Protein AF-A0A956X131-F1 (afdb_monomer_lite)

Radius of gyration: 19.54 Å; chains: 1; bounding box: 38×30×59 Å

Foldseek 3Di:
DADADFQDPLLQVVLVVQLVVLVVLLCCLPVPVVCCCVAAFANQPDSVSSNVVSVVSVVSNVLSVCSNPDGGCQVNVVSLVVVLVVLQVVLVVCVVVVVRTPPVHPNNVVSNVCSVVVNVSSVVRDPPDPVVVPRHGDPPDDDDPVVVVVVVVVD

pLDDT: mean 85.52, std 6.23, range [50.66, 94.12]

Secondary structure (DSSP, 8-state):
-----BPPHHHHHHHHHHHHHHHHHHHHHHH-GGGHHHHSSS---SHHHHHHHHHHHHHHHHHHHHHHH-SBHHHHHHHHHHHHHHHHHHHHHHHHTGGGS-TTSHHHHHHHHHHHHHHHHHHHHS---HHHHH-----SSPPPHHHHHHHHH--

Structure (mmCIF, N/CA/C/O backbone):
data_AF-A0A956X131-F1
#
_entry.id   AF-A0A956X131-F1
#
loop_
_atom_site.group_PDB
_atom_site.id
_atom_site.type_symbol
_atom_site.label_atom_id
_atom_site.label_alt_id
_atom_site.label_comp_id
_atom_site.label_asym_id
_atom_site.label_entity_id
_atom_site.label_seq_id
_atom_site.pdbx_PDB_ins_code
_atom_site.Cartn_x
_atom_site.Cartn_y
_atom_site.Cartn_z
_atom_site.occupancy
_atom_site.B_iso_or_equiv
_atom_site.auth_seq_id
_atom_site.auth_comp_id
_atom_site.auth_asym_id
_atom_site.auth_atom_id
_atom_site.pdbx_PDB_model_num
ATOM 1 N N . MET A 1 1 ? -12.372 -2.984 28.298 1.00 63.25 1 MET A N 1
ATOM 2 C CA . MET A 1 1 ? -12.702 -3.279 26.885 1.00 63.25 1 MET A CA 1
ATOM 3 C C . MET A 1 1 ? -11.667 -2.582 26.021 1.00 63.25 1 MET A C 1
ATOM 5 O O . MET A 1 1 ? -11.336 -1.446 26.338 1.00 63.25 1 MET A O 1
ATOM 9 N N . GLN A 1 2 ? -11.091 -3.248 25.016 1.00 74.56 2 GLN A N 1
ATOM 10 C CA . GLN A 1 2 ? -10.144 -2.562 24.132 1.00 74.56 2 GLN A CA 1
ATOM 11 C C . GLN A 1 2 ? -10.883 -1.514 23.286 1.00 74.56 2 GLN A C 1
ATOM 13 O O . GLN A 1 2 ? -11.999 -1.790 22.840 1.00 74.56 2 GLN A O 1
ATOM 18 N N . PRO A 1 3 ? -10.292 -0.327 23.076 1.00 85.00 3 PRO A N 1
ATOM 19 C CA . PRO A 1 3 ? -10.909 0.703 22.256 1.00 85.00 3 PRO A CA 1
ATOM 20 C C . PRO A 1 3 ? -11.108 0.199 20.823 1.00 85.00 3 PRO A C 1
ATOM 22 O O . PRO A 1 3 ? -10.231 -0.453 20.249 1.00 85.00 3 PRO A O 1
ATOM 25 N N . PHE A 1 4 ? -12.277 0.488 20.251 1.00 88.75 4 PHE A N 1
ATOM 26 C CA . PHE A 1 4 ? -12.664 0.028 18.922 1.00 88.75 4 PHE A CA 1
ATOM 27 C C . PHE A 1 4 ? -12.957 1.215 18.013 1.00 88.75 4 PHE A C 1
ATOM 29 O O . PHE A 1 4 ? -13.858 2.005 18.285 1.00 88.75 4 PHE A O 1
ATOM 36 N N . VAL A 1 5 ? -12.204 1.313 16.920 1.00 90.38 5 VAL A N 1
ATOM 37 C CA . VAL A 1 5 ? -12.412 2.315 15.874 1.00 90.38 5 VAL A CA 1
ATOM 38 C C . VAL A 1 5 ? -12.597 1.568 14.556 1.00 90.38 5 VAL A C 1
ATOM 40 O O . VAL A 1 5 ? -11.671 0.874 14.132 1.00 90.38 5 VAL A O 1
ATOM 43 N N . PRO A 1 6 ? -13.768 1.644 13.903 1.00 90.69 6 PRO A N 1
ATOM 44 C CA . PRO A 1 6 ? -14.004 0.902 12.673 1.00 90.69 6 PRO A CA 1
ATOM 45 C C . PRO A 1 6 ? -13.129 1.431 11.533 1.00 90.69 6 PRO A C 1
ATOM 47 O O . PRO A 1 6 ? -12.940 2.637 11.384 1.00 90.69 6 PRO A O 1
ATOM 50 N N . VAL A 1 7 ? -12.630 0.525 10.691 1.00 89.44 7 VAL A N 1
ATOM 51 C CA . VAL A 1 7 ? -11.953 0.913 9.444 1.00 89.44 7 VAL A CA 1
ATOM 52 C C . VAL A 1 7 ? -12.985 1.508 8.467 1.00 89.44 7 VAL A C 1
ATOM 54 O O . VAL A 1 7 ? -14.005 0.856 8.206 1.00 89.44 7 VAL A O 1
ATOM 57 N N . PRO A 1 8 ? -12.750 2.710 7.907 1.00 89.00 8 PRO A N 1
ATOM 58 C CA . PRO A 1 8 ? -13.650 3.342 6.944 1.00 89.00 8 PRO A CA 1
ATOM 59 C C . PRO A 1 8 ? -13.937 2.465 5.719 1.00 89.00 8 PRO A C 1
ATOM 61 O O . PRO A 1 8 ? -13.049 1.808 5.176 1.00 89.00 8 PRO A O 1
ATOM 64 N N . ARG A 1 9 ? -15.180 2.491 5.218 1.00 86.38 9 ARG A N 1
ATOM 65 C CA . ARG A 1 9 ? -15.577 1.695 4.037 1.00 86.38 9 ARG A CA 1
ATOM 66 C C . ARG A 1 9 ? -14.800 2.078 2.775 1.00 86.38 9 ARG A C 1
ATOM 68 O O . ARG A 1 9 ? -14.436 1.193 2.008 1.00 86.38 9 ARG A O 1
ATOM 75 N N . ALA A 1 10 ? -14.501 3.366 2.595 1.00 85.75 10 ALA A N 1
ATOM 76 C CA . ALA A 1 10 ? -13.697 3.852 1.473 1.00 85.75 10 ALA A CA 1
ATOM 77 C C . ALA A 1 10 ? -12.295 3.213 1.450 1.00 85.75 10 ALA A C 1
ATOM 79 O O . ALA A 1 10 ? -11.842 2.763 0.401 1.00 85.75 10 ALA A O 1
ATOM 80 N N . MET A 1 11 ? -11.660 3.060 2.621 1.00 85.69 11 MET A N 1
ATOM 81 C CA . MET A 1 11 ? -10.360 2.389 2.749 1.00 85.69 11 MET A CA 1
ATOM 82 C C . MET A 1 11 ? -10.424 0.900 2.403 1.00 85.69 11 MET A C 1
ATOM 84 O O . MET A 1 11 ? -9.442 0.347 1.924 1.00 85.69 11 MET A O 1
ATOM 88 N N . ARG A 1 12 ? -11.570 0.237 2.595 1.00 88.56 12 ARG A N 1
ATOM 89 C CA . ARG A 1 12 ? -11.728 -1.170 2.194 1.00 88.56 12 ARG A CA 1
ATOM 90 C C . ARG A 1 12 ? -11.781 -1.330 0.682 1.00 88.56 12 ARG A C 1
ATOM 92 O O . ARG A 1 12 ? -11.142 -2.233 0.160 1.00 88.56 12 ARG A O 1
ATOM 99 N N . GLY A 1 13 ? -12.519 -0.458 -0.008 1.00 88.94 13 GLY A N 1
ATOM 100 C CA . GLY A 1 13 ? -12.565 -0.454 -1.473 1.00 88.94 13 GLY A CA 1
ATOM 101 C C . GLY A 1 13 ? -11.188 -0.165 -2.068 1.00 88.94 13 GLY A C 1
ATOM 102 O O . GLY A 1 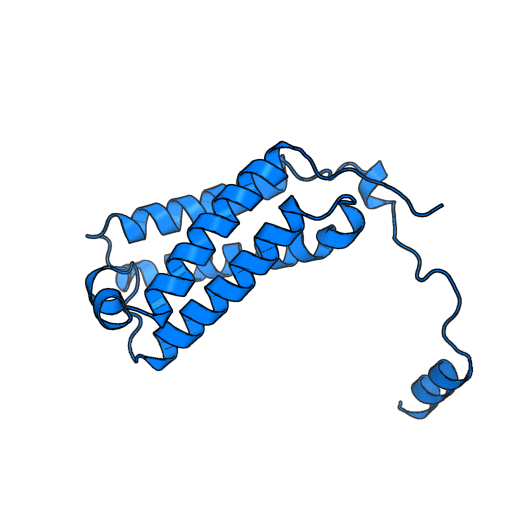13 ? -10.693 -0.937 -2.884 1.00 88.94 13 GLY A O 1
ATOM 103 N N . TRP A 1 14 ? -10.533 0.886 -1.571 1.00 89.06 14 TRP A N 1
ATOM 104 C CA . TRP A 1 14 ? -9.155 1.226 -1.927 1.00 89.06 14 TRP A CA 1
ATOM 105 C C . TRP A 1 14 ? -8.181 0.069 -1.658 1.00 89.06 14 TRP A C 1
ATOM 107 O O . TRP A 1 14 ? -7.422 -0.305 -2.546 1.00 89.06 14 TRP A O 1
ATOM 117 N N . GLY A 1 15 ? -8.255 -0.554 -0.478 1.00 89.88 15 GLY A N 1
ATOM 118 C CA . GLY A 1 15 ? -7.414 -1.692 -0.117 1.00 89.88 15 GLY A CA 1
ATOM 119 C C . GLY A 1 15 ? -7.652 -2.910 -1.009 1.00 89.88 15 GLY A C 1
ATOM 120 O O . GLY A 1 15 ? -6.700 -3.545 -1.440 1.00 89.88 15 GLY A O 1
ATOM 121 N N . ALA A 1 16 ? -8.900 -3.223 -1.359 1.00 92.56 16 ALA A N 1
ATOM 122 C CA . ALA A 1 16 ? -9.200 -4.349 -2.244 1.00 92.56 16 ALA A CA 1
ATOM 123 C C . ALA A 1 16 ? -8.644 -4.129 -3.660 1.00 92.56 16 ALA A C 1
ATOM 125 O O . ALA A 1 16 ? -8.014 -5.026 -4.222 1.00 92.56 16 ALA A O 1
ATOM 126 N N . ILE A 1 17 ? -8.829 -2.925 -4.209 1.00 91.62 17 ILE A N 1
ATOM 127 C CA . ILE A 1 17 ? -8.305 -2.551 -5.530 1.00 91.62 17 ILE A CA 1
ATOM 128 C C . ILE A 1 17 ? -6.771 -2.561 -5.514 1.00 91.62 17 ILE A C 1
ATOM 130 O O . ILE A 1 17 ? -6.151 -3.167 -6.387 1.00 91.62 17 ILE A O 1
ATOM 134 N N . GLY A 1 18 ? -6.156 -1.954 -4.495 1.00 90.19 18 GLY A N 1
ATOM 135 C CA . GLY A 1 18 ? -4.703 -1.927 -4.324 1.00 90.19 18 GLY A CA 1
ATOM 136 C C . GLY A 1 18 ? -4.100 -3.323 -4.173 1.00 90.19 18 GLY A C 1
ATOM 137 O O . GLY A 1 18 ? -3.100 -3.630 -4.822 1.00 90.19 18 GLY A O 1
ATOM 138 N N . ALA A 1 19 ? -4.735 -4.201 -3.388 1.00 92.81 19 ALA A N 1
ATOM 139 C CA . ALA A 1 19 ? -4.310 -5.591 -3.229 1.00 92.81 19 ALA A CA 1
ATOM 140 C C . ALA A 1 19 ? -4.368 -6.357 -4.554 1.00 92.81 19 ALA A C 1
ATOM 142 O O . ALA A 1 19 ? -3.421 -7.065 -4.885 1.00 92.81 19 ALA A O 1
ATOM 143 N N . LEU A 1 20 ? -5.447 -6.196 -5.326 1.00 94.12 20 LEU A N 1
ATOM 144 C CA . LEU A 1 20 ? -5.593 -6.856 -6.622 1.00 94.12 20 LEU A CA 1
ATOM 145 C C . LEU A 1 20 ? -4.507 -6.408 -7.606 1.00 94.12 20 LEU A C 1
ATOM 147 O O . LEU A 1 20 ? -3.842 -7.247 -8.209 1.00 94.12 20 LEU A O 1
ATOM 151 N N . ILE A 1 21 ? -4.298 -5.096 -7.738 1.00 90.94 21 ILE A N 1
ATOM 152 C CA . ILE A 1 21 ? -3.276 -4.545 -8.636 1.00 90.94 21 ILE A CA 1
ATOM 153 C C . ILE A 1 21 ? -1.885 -5.019 -8.200 1.00 90.94 21 ILE A C 1
ATOM 155 O O . ILE A 1 21 ? -1.133 -5.542 -9.019 1.00 90.94 21 ILE A O 1
ATOM 159 N N . ALA A 1 22 ? -1.551 -4.908 -6.911 1.00 90.62 22 ALA A N 1
ATOM 160 C CA . ALA A 1 22 ? -0.261 -5.358 -6.393 1.00 90.62 22 ALA A CA 1
ATOM 161 C C . ALA A 1 22 ? -0.035 -6.862 -6.624 1.00 90.62 22 ALA A C 1
ATOM 163 O O . ALA A 1 22 ? 1.055 -7.254 -7.037 1.00 90.62 22 ALA A O 1
ATOM 164 N N . ALA A 1 23 ? -1.062 -7.694 -6.440 1.00 92.56 23 ALA A N 1
ATOM 165 C CA . ALA A 1 23 ? -0.972 -9.127 -6.695 1.00 92.56 23 ALA A CA 1
ATOM 166 C C . ALA A 1 23 ? -0.704 -9.424 -8.177 1.00 92.56 23 ALA A C 1
ATOM 168 O O . ALA A 1 23 ? 0.143 -10.262 -8.485 1.00 92.56 23 ALA A O 1
ATOM 169 N N . ILE A 1 24 ? -1.363 -8.706 -9.094 1.00 91.62 24 ILE A N 1
ATOM 170 C CA . ILE A 1 24 ? -1.113 -8.825 -10.539 1.00 91.62 24 ILE A CA 1
ATOM 171 C C . ILE A 1 24 ? 0.350 -8.495 -10.856 1.00 91.62 24 ILE A C 1
ATOM 173 O O . ILE A 1 24 ? 1.000 -9.261 -11.563 1.00 91.62 24 ILE A O 1
ATOM 177 N N . PHE A 1 25 ? 0.896 -7.411 -10.298 1.00 87.00 25 PHE A N 1
ATOM 178 C CA . PHE A 1 25 ? 2.304 -7.048 -10.498 1.00 87.00 25 PHE A CA 1
ATOM 179 C C . PHE A 1 25 ? 3.275 -8.066 -9.889 1.00 87.00 25 PHE A C 1
ATOM 181 O O . PHE A 1 25 ? 4.285 -8.384 -10.516 1.00 87.00 25 PHE A O 1
ATOM 188 N N . ALA A 1 26 ? 2.971 -8.620 -8.712 1.00 89.44 26 ALA A N 1
ATOM 189 C CA . ALA A 1 26 ? 3.769 -9.691 -8.119 1.00 89.44 26 ALA A CA 1
ATOM 190 C C . ALA A 1 26 ? 3.815 -10.918 -9.044 1.00 89.44 26 ALA A C 1
ATOM 192 O O . ALA A 1 26 ? 4.895 -11.389 -9.396 1.00 89.44 26 ALA A O 1
ATOM 193 N N . VAL A 1 27 ? 2.651 -11.396 -9.496 1.00 89.88 27 VAL A N 1
ATOM 194 C CA . VAL A 1 27 ? 2.543 -12.526 -10.434 1.00 89.88 27 VAL A CA 1
ATOM 195 C C . VAL A 1 27 ? 3.280 -12.221 -11.735 1.00 89.88 27 VAL A C 1
ATOM 197 O O . VAL A 1 27 ? 4.021 -13.068 -12.230 1.00 89.88 27 VAL A O 1
ATOM 200 N N . TRP A 1 28 ? 3.125 -11.007 -12.265 1.0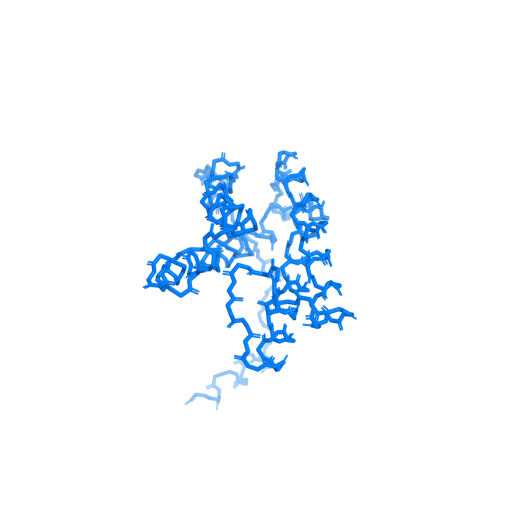0 86.38 28 TRP A N 1
ATOM 201 C CA . TRP A 1 28 ? 3.785 -10.578 -13.490 1.00 86.38 28 TRP A CA 1
ATOM 202 C C . TRP A 1 28 ? 5.315 -10.637 -13.371 1.00 86.38 28 TRP A C 1
ATOM 204 O O . TRP A 1 28 ? 5.969 -11.258 -14.207 1.00 86.38 28 TRP A O 1
ATOM 214 N N . MET A 1 29 ? 5.875 -10.082 -12.293 1.00 84.12 29 MET A N 1
ATOM 215 C CA . MET A 1 29 ? 7.321 -10.040 -12.040 1.00 84.12 29 MET A CA 1
ATOM 216 C C . MET A 1 29 ? 7.925 -11.427 -11.774 1.00 84.12 29 MET A C 1
ATOM 218 O O . MET A 1 29 ? 9.058 -11.691 -12.177 1.00 84.12 29 MET A O 1
ATOM 222 N N . PHE A 1 30 ? 7.187 -12.328 -11.117 1.00 85.94 30 PHE A N 1
ATOM 223 C CA . PHE A 1 30 ? 7.682 -13.675 -10.816 1.00 85.94 30 PHE A CA 1
ATOM 224 C C . PHE A 1 30 ? 7.523 -14.659 -11.979 1.00 85.94 30 PHE A C 1
ATOM 226 O O . PHE A 1 30 ? 8.437 -15.448 -12.226 1.00 85.94 30 PHE A O 1
ATOM 233 N N . LEU A 1 31 ? 6.391 -14.629 -12.691 1.00 88.00 31 LEU A N 1
ATOM 234 C CA . LEU A 1 31 ? 6.081 -15.609 -13.740 1.00 88.00 31 LEU A CA 1
ATOM 235 C C . LEU A 1 31 ? 6.476 -15.147 -15.146 1.00 88.00 31 LEU A C 1
ATOM 237 O O . LEU A 1 31 ? 6.780 -15.990 -15.988 1.00 88.00 31 LEU A O 1
ATOM 241 N N . PHE A 1 32 ? 6.527 -13.837 -15.406 1.00 87.75 32 PHE A N 1
ATOM 242 C CA . PHE A 1 32 ? 6.865 -13.286 -16.725 1.00 87.75 32 PHE A CA 1
ATOM 243 C C . PHE A 1 32 ? 7.969 -12.207 -16.661 1.00 87.75 32 PHE A C 1
ATOM 245 O O . PHE A 1 32 ? 7.798 -11.109 -17.201 1.00 87.75 32 PHE A O 1
ATOM 252 N N . PRO A 1 33 ? 9.139 -12.505 -16.061 1.00 81.94 33 PRO A N 1
ATOM 253 C CA . PRO A 1 33 ? 10.225 -11.534 -15.900 1.00 81.94 33 PRO A CA 1
ATOM 254 C C . PRO A 1 33 ? 10.780 -11.003 -17.235 1.00 81.94 33 PRO A C 1
ATOM 256 O O . PRO A 1 33 ? 11.281 -9.887 -17.302 1.00 81.94 33 PRO A O 1
ATOM 259 N N . SER A 1 34 ? 10.653 -11.755 -18.334 1.00 82.25 34 SER A N 1
ATOM 260 C CA . SER A 1 34 ? 11.108 -11.327 -19.667 1.00 82.25 34 SER A CA 1
ATOM 261 C C . SER A 1 34 ? 10.350 -10.117 -20.226 1.00 82.25 34 SER A C 1
ATOM 263 O O . SER A 1 34 ? 10.885 -9.394 -21.064 1.00 82.25 34 SER A O 1
ATOM 265 N N . LEU A 1 35 ? 9.118 -9.874 -19.767 1.00 81.19 35 LEU A N 1
ATOM 266 C CA . LEU A 1 35 ? 8.301 -8.738 -20.205 1.00 81.19 35 LEU A CA 1
ATOM 267 C C . LEU A 1 35 ? 8.597 -7.460 -19.412 1.00 81.19 35 LEU A C 1
ATOM 269 O O . LEU A 1 35 ? 8.212 -6.374 -19.840 1.00 81.19 35 LEU A O 1
ATOM 273 N N . VAL A 1 36 ? 9.284 -7.573 -18.272 1.00 78.88 36 VAL A N 1
ATOM 274 C CA . VAL A 1 36 ? 9.523 -6.453 -17.356 1.00 78.88 36 VAL A CA 1
ATOM 275 C C . VAL A 1 36 ? 10.411 -5.378 -17.993 1.00 78.88 36 VAL A C 1
ATOM 277 O O . VAL A 1 36 ? 9.955 -4.240 -18.053 1.00 78.88 36 VAL A O 1
ATOM 280 N N . PRO A 1 37 ? 11.597 -5.673 -18.565 1.00 77.12 37 PRO A N 1
ATOM 281 C CA . PRO A 1 37 ? 12.448 -4.625 -19.145 1.00 77.12 37 PRO A CA 1
ATOM 282 C C . PRO A 1 37 ? 11.789 -3.861 -20.301 1.00 77.12 37 PRO A C 1
ATOM 284 O O . PRO A 1 37 ? 12.115 -2.707 -20.554 1.00 77.12 37 PRO A O 1
ATOM 287 N N . SER A 1 38 ? 10.862 -4.508 -21.014 1.00 75.56 38 SER A N 1
ATOM 288 C CA . SER A 1 38 ? 10.235 -3.963 -22.220 1.00 75.56 38 SER A CA 1
ATOM 289 C C . SER A 1 38 ? 8.899 -3.262 -21.979 1.00 75.56 38 SER A C 1
ATOM 291 O O . SER A 1 38 ? 8.488 -2.498 -22.843 1.00 75.56 38 SER A O 1
ATOM 293 N N . HIS A 1 39 ? 8.214 -3.508 -20.858 1.00 80.00 39 HIS A N 1
ATOM 294 C CA . HIS A 1 39 ? 6.863 -2.976 -20.603 1.00 80.00 39 HIS A CA 1
ATOM 295 C C . HIS A 1 39 ? 6.702 -2.326 -19.218 1.00 80.00 39 HIS A C 1
ATOM 297 O O . HIS A 1 39 ? 5.636 -1.782 -18.914 1.00 80.00 39 HIS A O 1
ATOM 303 N N . PHE A 1 40 ? 7.718 -2.393 -18.352 1.00 78.19 40 PHE A N 1
ATOM 304 C CA . PHE A 1 40 ? 7.692 -1.760 -17.036 1.00 78.19 40 PHE A CA 1
ATOM 305 C C . PHE A 1 40 ? 8.162 -0.301 -17.098 1.00 78.19 40 PHE A C 1
ATOM 307 O O . PHE A 1 40 ? 8.873 0.112 -18.010 1.00 78.19 40 PHE A O 1
ATOM 314 N N . ALA A 1 41 ? 7.740 0.494 -16.111 1.00 74.06 41 ALA A N 1
ATOM 315 C CA . ALA A 1 41 ? 8.060 1.921 -16.029 1.00 74.06 41 ALA A CA 1
ATOM 316 C C . ALA A 1 41 ? 9.559 2.200 -15.818 1.00 74.06 41 ALA A C 1
ATOM 318 O O . ALA A 1 41 ? 10.053 3.243 -16.239 1.00 74.06 41 ALA A O 1
ATOM 319 N N . TRP A 1 42 ? 10.259 1.257 -15.187 1.00 74.81 42 TRP A N 1
ATOM 320 C CA . TRP A 1 42 ? 11.677 1.343 -14.858 1.00 74.81 42 TRP A CA 1
ATOM 321 C C . TRP A 1 42 ? 12.481 0.268 -15.575 1.00 74.81 42 TRP A C 1
ATOM 323 O O . TRP A 1 42 ? 12.005 -0.855 -15.765 1.00 74.81 42 TRP A O 1
ATOM 333 N N . VAL A 1 43 ? 13.742 0.578 -15.870 1.00 72.56 43 VAL A N 1
ATOM 334 C CA . VAL A 1 43 ? 14.725 -0.412 -16.318 1.00 72.56 43 VAL A CA 1
ATOM 335 C C . VAL A 1 43 ? 15.147 -1.259 -15.113 1.00 72.56 43 VAL A C 1
ATOM 337 O O . VAL A 1 43 ? 16.140 -0.997 -14.444 1.00 72.56 43 VAL A O 1
ATOM 340 N N . ALA A 1 44 ? 14.342 -2.269 -14.788 1.00 66.12 44 ALA A N 1
ATOM 341 C CA . ALA A 1 44 ? 14.617 -3.202 -13.701 1.00 66.12 44 ALA A CA 1
ATOM 342 C C . ALA A 1 44 ? 15.558 -4.320 -14.182 1.00 66.12 44 ALA A C 1
ATOM 344 O O . ALA A 1 44 ? 15.159 -5.477 -14.307 1.00 66.12 44 ALA A O 1
ATOM 345 N N . GLU A 1 45 ? 16.805 -3.983 -14.490 1.00 74.38 45 GLU A N 1
ATOM 346 C CA . GLU A 1 45 ? 17.865 -4.960 -14.755 1.00 74.38 45 GLU A CA 1
ATOM 347 C C . GLU A 1 45 ? 18.911 -4.896 -13.636 1.00 74.38 45 GLU A C 1
ATOM 349 O O . GLU A 1 45 ? 19.218 -3.802 -13.163 1.00 74.38 45 GLU A O 1
ATOM 354 N N . PRO A 1 46 ? 19.465 -6.033 -13.165 1.00 80.81 46 PRO A N 1
ATOM 355 C CA . PRO A 1 46 ? 19.294 -7.423 -13.621 1.00 80.81 46 PRO A CA 1
ATOM 356 C C . PRO A 1 46 ? 18.048 -8.132 -13.039 1.00 80.81 46 PRO A C 1
ATOM 358 O O . PRO A 1 46 ? 17.358 -7.602 -12.174 1.00 80.81 46 PRO A O 1
ATOM 361 N N . ARG A 1 47 ? 17.777 -9.386 -13.449 1.00 76.88 47 ARG A N 1
ATOM 362 C CA . ARG A 1 47 ? 16.608 -10.195 -13.008 1.00 76.88 47 ARG A CA 1
ATOM 363 C C . ARG A 1 47 ? 16.429 -10.278 -11.483 1.00 76.88 47 ARG A C 1
ATOM 365 O O . ARG A 1 47 ? 15.305 -10.387 -11.001 1.00 76.88 47 ARG A O 1
ATOM 372 N N . LEU A 1 48 ? 17.518 -10.204 -10.714 1.00 80.38 48 LEU A N 1
ATOM 373 C CA . LEU A 1 48 ? 17.455 -10.153 -9.252 1.00 80.38 48 LEU A CA 1
ATOM 374 C C . LEU A 1 48 ? 16.710 -8.903 -8.748 1.00 80.38 48 LEU A C 1
ATOM 376 O O . LEU A 1 48 ? 15.916 -9.009 -7.816 1.00 80.38 48 LEU A O 1
ATOM 380 N N . ALA A 1 49 ? 16.901 -7.748 -9.393 1.00 81.31 49 ALA A N 1
ATOM 381 C CA . ALA A 1 49 ? 16.170 -6.522 -9.079 1.00 81.31 49 ALA A CA 1
ATOM 382 C C . ALA A 1 49 ? 14.666 -6.682 -9.358 1.00 81.31 49 ALA A C 1
ATOM 384 O O . ALA A 1 49 ? 13.844 -6.270 -8.545 1.00 81.31 49 ALA A O 1
ATOM 385 N N . GLN A 1 50 ? 14.295 -7.368 -10.445 1.00 82.38 50 GLN A N 1
ATOM 386 C CA . GLN A 1 50 ? 12.891 -7.673 -10.764 1.00 82.38 50 GLN A CA 1
ATOM 387 C C . GLN A 1 50 ? 12.249 -8.564 -9.702 1.00 82.38 50 GLN A C 1
ATOM 389 O O . GLN A 1 50 ? 11.143 -8.287 -9.249 1.00 82.38 50 GLN A O 1
ATOM 394 N N . ALA A 1 51 ? 12.951 -9.615 -9.265 1.00 83.75 51 ALA A N 1
ATOM 395 C CA . ALA A 1 51 ? 12.465 -10.503 -8.212 1.00 83.75 51 ALA A CA 1
ATOM 396 C C . ALA A 1 51 ? 12.329 -9.772 -6.865 1.00 83.75 51 ALA A C 1
ATOM 398 O O . ALA A 1 51 ? 11.354 -9.985 -6.146 1.00 83.75 51 ALA A O 1
ATOM 399 N N . PHE A 1 52 ? 13.269 -8.879 -6.542 1.00 85.50 52 PHE A N 1
ATOM 400 C CA . PHE A 1 52 ? 13.199 -8.035 -5.348 1.00 85.50 52 PHE A CA 1
ATOM 401 C C . PHE A 1 52 ? 11.991 -7.088 -5.389 1.00 85.50 52 PHE A C 1
ATOM 403 O O . PHE A 1 52 ? 11.219 -7.018 -4.432 1.00 85.50 52 PHE A O 1
ATOM 410 N N . ILE A 1 53 ? 11.771 -6.427 -6.525 1.00 84.50 53 ILE A N 1
ATOM 411 C CA . ILE A 1 53 ? 10.596 -5.582 -6.762 1.00 84.50 53 ILE A CA 1
ATOM 412 C C . ILE A 1 53 ? 9.304 -6.418 -6.671 1.00 84.50 53 ILE A C 1
ATOM 414 O O . ILE A 1 53 ? 8.357 -6.023 -5.990 1.00 84.50 53 ILE A O 1
ATOM 418 N N . GLY A 1 54 ? 9.285 -7.611 -7.274 1.00 86.00 54 GLY A N 1
ATOM 419 C CA . GLY A 1 54 ? 8.202 -8.594 -7.177 1.00 86.00 54 GLY A CA 1
ATOM 420 C C . GLY A 1 54 ? 7.867 -8.974 -5.734 1.00 86.00 54 GLY A C 1
ATOM 421 O O . GLY A 1 54 ? 6.698 -8.973 -5.346 1.00 86.00 54 GLY A O 1
ATOM 422 N N . ALA A 1 55 ? 8.880 -9.228 -4.902 1.00 89.38 55 ALA A N 1
ATOM 423 C CA . ALA A 1 55 ? 8.694 -9.481 -3.474 1.00 89.38 55 ALA A CA 1
ATOM 424 C C . ALA A 1 55 ? 8.097 -8.257 -2.761 1.00 89.38 55 ALA A C 1
ATOM 426 O O . ALA A 1 55 ? 7.182 -8.400 -1.948 1.00 89.38 55 ALA A O 1
ATOM 427 N N . GLY A 1 56 ? 8.537 -7.050 -3.130 1.00 88.31 56 GLY A N 1
ATOM 428 C CA . GLY A 1 56 ? 7.920 -5.795 -2.700 1.00 88.31 56 GLY A CA 1
ATOM 429 C C . GLY A 1 56 ? 6.413 -5.756 -2.977 1.00 88.31 56 GLY A C 1
ATOM 430 O O . GLY A 1 56 ? 5.638 -5.406 -2.085 1.00 88.31 56 GLY A O 1
ATOM 431 N N . TYR A 1 57 ? 5.967 -6.198 -4.157 1.00 89.12 57 TYR A N 1
ATOM 432 C CA . TYR A 1 57 ? 4.539 -6.292 -4.491 1.00 89.12 57 TYR A CA 1
ATOM 433 C C . TYR A 1 57 ? 3.773 -7.344 -3.683 1.00 89.12 57 TYR A C 1
ATOM 435 O O . TYR A 1 57 ? 2.598 -7.135 -3.369 1.00 89.12 57 TYR A O 1
ATOM 443 N N . VAL A 1 58 ? 4.412 -8.448 -3.289 1.00 92.38 58 VAL A N 1
ATOM 444 C CA . VAL A 1 58 ? 3.801 -9.431 -2.376 1.00 92.38 58 VAL A CA 1
ATOM 445 C C . VAL A 1 58 ? 3.548 -8.794 -1.011 1.00 92.38 58 VAL A C 1
ATOM 447 O O . VAL A 1 58 ? 2.427 -8.858 -0.500 1.00 92.38 58 VAL A O 1
ATOM 450 N N . PHE A 1 59 ? 4.547 -8.105 -0.450 1.00 90.19 59 PHE A N 1
ATOM 451 C CA . PHE A 1 59 ? 4.370 -7.364 0.802 1.00 90.19 59 PHE A CA 1
ATOM 452 C C . PHE A 1 59 ? 3.301 -6.282 0.668 1.00 90.19 59 PHE A C 1
ATOM 454 O O . PHE A 1 59 ? 2.449 -6.138 1.544 1.00 90.19 59 PHE A O 1
ATOM 461 N N . ARG A 1 60 ? 3.283 -5.571 -0.461 1.00 88.62 60 ARG A N 1
ATOM 462 C CA . ARG A 1 60 ? 2.278 -4.554 -0.773 1.00 88.62 60 ARG A CA 1
ATOM 463 C C . ARG A 1 60 ? 0.863 -5.124 -0.797 1.00 88.62 60 ARG A C 1
ATOM 465 O O . ARG A 1 60 ? -0.040 -4.547 -0.199 1.00 88.62 60 ARG A O 1
ATOM 472 N N . THR A 1 61 ? 0.687 -6.293 -1.406 1.00 92.31 61 THR A N 1
ATOM 473 C CA . THR A 1 61 ? -0.583 -7.029 -1.408 1.00 92.31 61 THR A CA 1
ATOM 474 C C . THR A 1 61 ? -1.021 -7.351 0.018 1.00 92.31 61 THR A C 1
ATOM 476 O O . THR A 1 61 ? -2.155 -7.058 0.400 1.00 92.31 61 THR A O 1
ATOM 479 N N . ALA A 1 62 ? -0.113 -7.889 0.836 1.00 91.44 62 ALA A N 1
ATOM 480 C CA . ALA A 1 62 ? -0.398 -8.198 2.233 1.00 91.44 62 ALA A CA 1
ATOM 481 C C . ALA A 1 62 ? -0.778 -6.942 3.037 1.00 91.44 62 ALA A C 1
ATOM 483 O O . ALA A 1 62 ? -1.731 -6.985 3.816 1.00 91.44 62 ALA A O 1
ATOM 484 N N . PHE A 1 63 ? -0.096 -5.813 2.821 1.00 89.19 63 PHE A N 1
ATOM 485 C CA . PHE A 1 63 ? -0.430 -4.543 3.467 1.00 89.19 63 PHE A CA 1
ATOM 486 C C . PHE A 1 63 ? -1.830 -4.059 3.101 1.00 89.19 63 PHE A C 1
ATOM 488 O O . PHE A 1 63 ? -2.614 -3.740 3.994 1.00 89.19 63 PHE A O 1
ATOM 495 N N . PHE A 1 64 ? -2.181 -4.064 1.817 1.00 90.94 64 PHE A N 1
ATOM 496 C CA . PHE A 1 64 ? -3.515 -3.674 1.372 1.00 90.94 64 PHE A CA 1
ATOM 497 C C . PHE A 1 64 ? 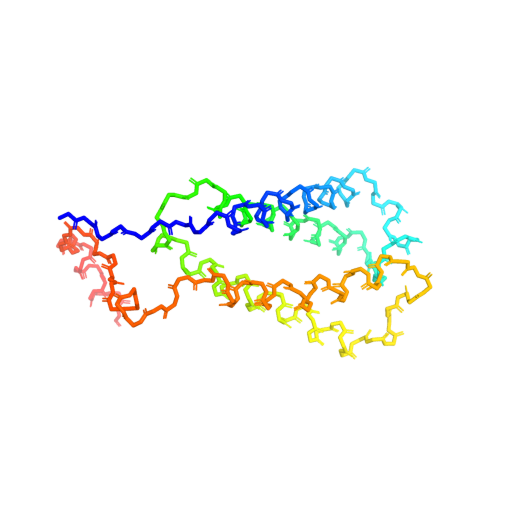-4.613 -4.588 1.929 1.00 90.94 64 PHE A C 1
ATOM 499 O O . PHE A 1 64 ? -5.657 -4.103 2.375 1.00 90.94 64 PHE A O 1
ATOM 506 N N . LEU A 1 65 ? -4.362 -5.899 1.996 1.00 93.31 65 LEU A N 1
ATOM 507 C CA . LEU A 1 65 ? -5.294 -6.853 2.599 1.00 93.31 65 LEU A CA 1
ATOM 508 C C . LEU A 1 65 ? -5.556 -6.563 4.082 1.00 93.31 65 LEU A C 1
ATOM 510 O O . LEU A 1 65 ? -6.674 -6.793 4.543 1.00 93.31 65 LEU A O 1
ATOM 514 N N . GLN A 1 66 ? -4.602 -5.996 4.829 1.00 91.88 66 GLN A N 1
ATOM 515 C CA . GLN A 1 66 ? -4.858 -5.587 6.216 1.00 91.88 66 GLN A CA 1
ATOM 516 C C . GLN A 1 66 ? -5.972 -4.536 6.307 1.00 91.88 66 GLN A C 1
ATOM 518 O O . GLN A 1 66 ? -6.803 -4.628 7.205 1.00 91.88 66 GLN A O 1
ATOM 523 N N . PHE A 1 67 ? -6.061 -3.588 5.370 1.00 89.31 67 PHE A N 1
ATOM 524 C CA . PHE A 1 67 ? -7.140 -2.586 5.355 1.00 89.31 67 PHE A CA 1
ATOM 525 C C . PHE A 1 67 ? -8.508 -3.185 5.003 1.00 89.31 67 PHE A C 1
ATOM 527 O O . PHE A 1 67 ? -9.540 -2.648 5.407 1.00 89.31 67 PHE A O 1
ATOM 534 N N . VAL A 1 68 ? -8.527 -4.310 4.285 1.00 91.56 68 VAL A N 1
ATOM 535 C CA . VAL A 1 68 ? -9.754 -5.043 3.940 1.00 91.56 68 VAL A CA 1
ATOM 536 C C . VAL A 1 68 ? -10.220 -5.914 5.108 1.00 91.56 68 VAL A C 1
ATOM 538 O O . VAL A 1 68 ? -11.401 -5.905 5.463 1.00 91.56 68 VAL A O 1
ATOM 541 N N . LEU A 1 69 ? -9.293 -6.663 5.708 1.00 93.12 69 LEU A N 1
ATOM 542 C CA . LEU A 1 69 ? -9.584 -7.703 6.696 1.00 93.12 69 LEU A CA 1
ATOM 543 C C . LEU A 1 69 ? -9.678 -7.160 8.127 1.00 93.12 69 LEU A C 1
ATOM 545 O O . LEU A 1 69 ? -10.432 -7.698 8.945 1.00 93.12 69 LEU A O 1
ATOM 549 N N . ALA A 1 70 ? -8.939 -6.098 8.456 1.00 91.19 70 ALA A N 1
ATOM 550 C CA . ALA A 1 70 ? -8.961 -5.542 9.799 1.00 91.19 70 ALA A CA 1
ATOM 551 C C . ALA A 1 70 ? -10.309 -4.880 10.109 1.00 91.19 70 ALA A C 1
ATOM 553 O O . ALA A 1 70 ? -10.890 -4.117 9.332 1.00 91.19 70 ALA A O 1
ATOM 554 N N . ARG A 1 71 ? -10.804 -5.160 11.315 1.00 89.19 71 ARG A N 1
ATOM 555 C CA . ARG A 1 71 ? -12.027 -4.543 11.844 1.00 89.19 71 ARG A CA 1
ATOM 556 C C . ARG A 1 71 ? -11.736 -3.289 12.663 1.00 89.19 71 ARG A C 1
ATOM 558 O O . ARG A 1 71 ? -12.562 -2.385 12.659 1.00 89.19 71 ARG A O 1
ATOM 565 N N . ASN A 1 72 ? -10.579 -3.243 13.329 1.00 90.81 72 ASN A N 1
ATOM 566 C CA . ASN A 1 72 ? -10.163 -2.143 14.195 1.00 90.81 72 ASN A CA 1
ATOM 567 C C . ASN A 1 72 ? -8.986 -1.376 13.574 1.00 90.81 72 ASN A C 1
ATOM 569 O O . ASN A 1 72 ? -7.906 -1.941 13.390 1.00 90.81 72 ASN A O 1
ATOM 573 N N . TRP A 1 73 ? -9.188 -0.088 13.302 1.00 89.69 73 TRP A N 1
ATOM 574 C CA . TRP A 1 73 ? -8.182 0.844 12.794 1.00 89.69 73 TRP A CA 1
ATOM 575 C C . TRP A 1 73 ? -6.930 0.891 13.673 1.00 89.69 73 TRP A C 1
ATOM 577 O O . TRP A 1 73 ? -5.814 0.964 13.163 1.00 89.69 73 TRP A O 1
ATOM 587 N N . LEU A 1 74 ? -7.093 0.786 14.995 1.00 89.50 74 LEU A N 1
ATOM 588 C CA . LEU A 1 74 ? -5.973 0.897 15.930 1.00 89.50 74 LEU A CA 1
ATOM 589 C C . LEU A 1 74 ? -4.907 -0.192 15.728 1.00 89.50 74 LEU A C 1
ATOM 591 O O . LEU A 1 74 ? -3.741 0.055 16.024 1.00 89.50 74 LEU A O 1
ATOM 595 N N . ASN A 1 75 ? -5.284 -1.351 15.177 1.00 89.62 75 ASN A N 1
ATOM 596 C CA . ASN A 1 75 ? -4.354 -2.445 14.884 1.00 89.62 75 ASN A CA 1
ATOM 597 C C . ASN A 1 75 ? -3.509 -2.178 13.629 1.00 89.62 75 ASN A C 1
ATOM 599 O O . ASN A 1 75 ? -2.396 -2.679 13.527 1.00 89.62 75 ASN A O 1
ATOM 603 N N . ILE A 1 76 ? -4.034 -1.398 12.679 1.00 90.56 76 ILE A N 1
ATOM 604 C CA . ILE A 1 76 ? -3.410 -1.145 11.368 1.00 90.56 76 ILE A CA 1
ATOM 605 C C . ILE A 1 76 ? -2.884 0.289 11.216 1.00 90.56 76 ILE A C 1
ATOM 607 O O . ILE A 1 76 ? -2.289 0.628 10.196 1.00 90.56 76 ILE A O 1
ATOM 611 N N . ARG A 1 77 ? -3.059 1.144 12.232 1.00 88.69 77 ARG A N 1
ATOM 612 C CA . ARG A 1 77 ? -2.640 2.558 12.203 1.00 88.69 77 ARG A CA 1
ATOM 613 C C . ARG A 1 77 ? -1.147 2.756 11.940 1.00 88.69 77 ARG A C 1
ATOM 615 O O . ARG A 1 77 ? -0.751 3.784 11.413 1.00 88.69 77 ARG A O 1
ATOM 622 N N . TRP A 1 78 ? -0.311 1.792 12.322 1.00 87.94 78 TRP A N 1
ATOM 623 C CA . TRP A 1 78 ? 1.127 1.846 12.056 1.00 87.94 78 TRP A CA 1
ATOM 624 C C . TRP A 1 78 ? 1.458 1.369 10.645 1.00 87.94 78 TRP A C 1
ATOM 626 O O . TRP A 1 78 ? 2.302 1.970 9.987 1.00 87.94 78 TRP A O 1
ATOM 636 N N . THR A 1 79 ? 0.725 0.374 10.141 1.00 88.00 79 THR A N 1
ATOM 637 C CA . THR A 1 79 ? 0.785 -0.038 8.735 1.00 88.00 79 THR A CA 1
ATOM 638 C C . THR A 1 79 ? 0.456 1.128 7.809 1.00 88.00 79 THR A C 1
ATOM 640 O O . THR A 1 79 ? 1.114 1.303 6.791 1.00 88.00 79 THR A O 1
ATOM 643 N N . PHE A 1 80 ? -0.507 1.973 8.185 1.00 87.62 80 PHE A N 1
ATOM 644 C CA . PHE A 1 80 ? -0.817 3.210 7.468 1.00 87.62 80 PHE A CA 1
ATOM 645 C C . PHE A 1 80 ? 0.409 4.112 7.283 1.00 87.62 80 PHE A C 1
ATOM 647 O O . PHE A 1 80 ? 0.711 4.501 6.157 1.00 87.62 80 PHE A O 1
ATOM 654 N N . TRP A 1 81 ? 1.140 4.405 8.361 1.00 88.12 81 TRP A N 1
ATOM 655 C CA . TRP A 1 81 ? 2.331 5.253 8.292 1.00 88.12 81 TRP A CA 1
ATOM 656 C C . TRP A 1 81 ? 3.464 4.593 7.513 1.00 88.12 81 TRP A C 1
ATOM 658 O O . TRP A 1 81 ? 4.113 5.259 6.710 1.00 88.12 81 TRP A O 1
ATOM 668 N N . GLY A 1 82 ? 3.662 3.285 7.697 1.00 88.19 82 GLY A N 1
ATOM 669 C CA . GLY A 1 82 ? 4.635 2.520 6.919 1.00 88.19 82 GLY A CA 1
ATOM 670 C C . GLY A 1 82 ? 4.328 2.557 5.421 1.00 88.19 82 GLY A C 1
ATOM 671 O O . GLY A 1 82 ? 5.226 2.780 4.614 1.00 88.19 82 GLY A O 1
ATOM 672 N N . ASN A 1 83 ? 3.054 2.420 5.049 1.00 87.38 83 ASN A N 1
ATOM 673 C CA . ASN A 1 83 ? 2.619 2.490 3.660 1.00 87.38 83 ASN A CA 1
ATOM 674 C C . ASN A 1 83 ? 2.835 3.884 3.065 1.00 87.38 83 ASN A C 1
ATOM 676 O O . ASN A 1 83 ? 3.341 3.991 1.954 1.00 87.38 83 ASN A O 1
ATOM 680 N N . LEU A 1 84 ? 2.507 4.936 3.822 1.00 89.00 84 LEU A N 1
ATOM 681 C CA . LEU A 1 84 ? 2.673 6.324 3.398 1.00 89.00 84 LEU A CA 1
ATOM 682 C C . LEU A 1 84 ? 4.150 6.691 3.203 1.00 89.00 84 LEU A C 1
ATOM 684 O O . LEU A 1 84 ? 4.500 7.323 2.206 1.00 89.00 84 LEU A O 1
ATOM 688 N N . ALA A 1 85 ? 5.017 6.247 4.118 1.00 90.00 85 ALA A N 1
ATOM 689 C CA . ALA A 1 85 ? 6.461 6.393 3.983 1.00 90.00 85 ALA A CA 1
ATOM 690 C C . ALA A 1 85 ? 6.975 5.648 2.744 1.00 90.00 85 ALA A C 1
ATOM 692 O O . ALA A 1 85 ? 7.669 6.240 1.926 1.00 90.00 85 ALA A O 1
ATOM 693 N N . PHE A 1 86 ? 6.567 4.391 2.552 1.00 87.62 86 PHE A N 1
ATOM 694 C CA . PHE A 1 86 ? 6.958 3.590 1.393 1.00 87.62 86 PHE A CA 1
ATOM 695 C C . PHE A 1 86 ? 6.547 4.241 0.064 1.00 87.62 86 PHE A C 1
ATOM 697 O O . PHE A 1 86 ? 7.383 4.411 -0.823 1.00 87.62 86 PHE A O 1
ATOM 704 N N . THR A 1 87 ? 5.284 4.661 -0.075 1.00 88.88 87 THR A N 1
ATOM 705 C CA . THR A 1 87 ? 4.810 5.351 -1.286 1.00 88.88 87 THR A CA 1
ATOM 706 C C . THR A 1 87 ? 5.501 6.687 -1.495 1.00 88.88 87 THR A C 1
ATOM 708 O O . THR A 1 87 ? 5.837 7.022 -2.626 1.00 88.88 87 THR A O 1
ATOM 711 N N . GLY A 1 88 ? 5.735 7.439 -0.416 1.00 88.88 88 GLY A N 1
ATOM 712 C CA . GLY A 1 88 ? 6.422 8.724 -0.480 1.00 88.88 88 GLY A CA 1
ATOM 713 C C . GLY A 1 88 ? 7.864 8.565 -0.954 1.00 88.88 88 GLY A C 1
ATOM 714 O O . GLY A 1 88 ? 8.296 9.286 -1.848 1.00 88.88 88 GLY A O 1
ATOM 715 N N . THR A 1 89 ? 8.590 7.577 -0.428 1.00 89.44 89 THR A N 1
ATOM 716 C CA . THR A 1 89 ? 9.952 7.266 -0.875 1.00 89.44 89 THR A CA 1
ATOM 717 C C . THR A 1 89 ? 9.979 6.839 -2.337 1.00 89.44 89 THR A C 1
ATOM 719 O O . THR A 1 89 ? 10.834 7.316 -3.077 1.00 89.44 89 THR A O 1
ATOM 722 N N . LEU A 1 90 ? 9.039 6.000 -2.784 1.00 86.44 90 LEU A N 1
ATOM 723 C CA . LEU A 1 90 ? 8.964 5.612 -4.195 1.00 86.44 90 LEU A CA 1
ATOM 724 C C . LEU A 1 90 ? 8.643 6.795 -5.108 1.00 86.44 90 LEU A C 1
ATOM 726 O O . LEU A 1 90 ? 9.239 6.905 -6.178 1.00 86.44 90 LEU A O 1
ATOM 730 N N . LEU A 1 91 ? 7.758 7.700 -4.687 1.00 89.50 91 LEU A N 1
ATOM 731 C CA . LEU A 1 91 ? 7.473 8.921 -5.435 1.00 89.50 91 LEU A CA 1
ATOM 732 C C . LEU A 1 91 ? 8.722 9.796 -5.556 1.00 89.50 91 LEU A C 1
ATOM 734 O O . LEU A 1 91 ? 9.072 10.209 -6.656 1.00 89.50 91 LEU A O 1
ATOM 738 N N . LEU A 1 92 ? 9.417 10.036 -4.442 1.00 90.75 92 LEU A N 1
ATOM 739 C CA . LEU A 1 92 ? 10.646 10.827 -4.430 1.00 90.75 92 LEU A CA 1
ATOM 740 C C . LEU A 1 92 ? 11.735 10.191 -5.295 1.00 90.75 92 LEU A C 1
ATOM 742 O O . LEU A 1 92 ? 12.348 10.893 -6.091 1.00 90.75 92 LEU A O 1
ATOM 746 N N . ALA A 1 93 ? 11.928 8.874 -5.203 1.00 87.69 93 ALA A N 1
ATOM 747 C CA . ALA A 1 93 ? 12.867 8.149 -6.055 1.00 87.69 93 ALA A CA 1
ATOM 748 C C . ALA A 1 93 ? 12.495 8.268 -7.543 1.00 87.69 93 ALA A C 1
ATOM 750 O O . ALA A 1 93 ? 13.367 8.469 -8.382 1.00 87.69 93 ALA A O 1
ATOM 751 N N . THR A 1 94 ? 11.199 8.212 -7.861 1.00 86.88 94 THR A N 1
ATOM 752 C CA . THR A 1 94 ? 10.685 8.369 -9.231 1.00 86.88 94 THR A CA 1
ATOM 753 C C . THR A 1 94 ? 10.916 9.765 -9.789 1.00 86.88 94 THR A C 1
ATOM 755 O O . THR A 1 94 ? 11.267 9.903 -10.955 1.00 86.88 94 THR A O 1
ATOM 758 N N . LEU A 1 95 ? 10.742 10.802 -8.970 1.00 89.25 95 LEU A N 1
ATOM 759 C CA . LEU A 1 95 ? 11.025 12.176 -9.380 1.00 89.25 95 LEU A CA 1
ATOM 760 C C . LEU A 1 95 ? 12.531 12.436 -9.496 1.00 89.25 95 LEU A C 1
ATOM 762 O O . LEU A 1 95 ? 12.952 13.159 -10.391 1.00 89.25 95 LEU A O 1
ATOM 766 N N . TRP A 1 96 ? 13.335 11.839 -8.614 1.00 91.00 96 TRP A N 1
ATOM 767 C CA . TRP A 1 96 ? 14.790 11.990 -8.620 1.00 91.00 96 TRP A CA 1
ATOM 768 C C . TRP A 1 96 ? 15.440 11.344 -9.847 1.00 91.00 96 TRP A C 1
ATOM 770 O O . TRP A 1 96 ? 16.322 11.937 -10.456 1.00 91.00 96 TRP A O 1
ATOM 780 N N . HIS A 1 97 ? 14.979 10.155 -10.234 1.00 87.12 97 HIS A N 1
ATOM 781 C CA . HIS A 1 97 ? 15.458 9.429 -11.415 1.00 87.12 97 HIS A CA 1
ATOM 782 C C . HIS A 1 97 ? 14.458 9.516 -12.575 1.00 87.12 97 HIS A C 1
ATOM 784 O O . HIS A 1 97 ? 14.274 8.563 -13.335 1.00 87.12 97 HIS A O 1
ATOM 790 N N . ALA A 1 98 ? 13.787 10.661 -12.717 1.00 85.38 98 ALA A N 1
ATOM 791 C CA . ALA A 1 98 ? 12.815 10.876 -13.783 1.00 85.38 98 ALA A CA 1
ATOM 792 C C . ALA A 1 98 ? 13.429 10.662 -15.179 1.00 85.38 98 ALA A C 1
ATOM 794 O O . ALA A 1 98 ? 12.741 10.193 -16.079 1.00 85.38 98 ALA A O 1
ATOM 795 N N . ASP A 1 99 ? 14.721 10.933 -15.354 1.00 85.12 99 ASP A N 1
ATOM 796 C CA . ASP A 1 99 ? 15.420 10.752 -16.631 1.00 85.12 99 ASP A CA 1
ATOM 797 C C . ASP A 1 99 ? 15.611 9.272 -17.019 1.00 85.12 99 ASP A C 1
ATOM 799 O O . ASP A 1 99 ? 15.762 8.951 -18.197 1.00 85.12 99 ASP A O 1
ATOM 803 N N . GLU A 1 100 ? 15.565 8.356 -16.047 1.00 83.12 100 GLU A N 1
ATOM 804 C CA . GLU A 1 100 ? 15.712 6.907 -16.254 1.00 83.12 100 GLU A CA 1
ATOM 805 C C . GLU A 1 100 ? 14.362 6.205 -16.491 1.00 83.12 100 GLU A C 1
ATOM 807 O O . GLU A 1 100 ? 14.308 5.035 -16.886 1.00 83.12 100 GLU A O 1
ATOM 812 N N . MET A 1 101 ? 13.253 6.912 -16.258 1.00 81.56 101 MET A N 1
ATOM 813 C CA . MET A 1 101 ? 11.903 6.390 -16.447 1.00 81.56 101 MET A CA 1
ATOM 814 C C . MET A 1 101 ? 11.538 6.300 -17.927 1.00 81.56 101 MET A C 1
ATOM 816 O O . MET A 1 101 ? 11.735 7.226 -18.718 1.00 81.56 101 MET A O 1
ATOM 820 N N . ASN A 1 102 ? 10.901 5.193 -18.307 1.00 83.44 102 ASN A N 1
ATOM 821 C CA . ASN A 1 102 ? 10.418 5.024 -19.669 1.00 83.44 102 ASN A CA 1
ATOM 822 C C . ASN A 1 102 ? 9.035 5.666 -19.847 1.00 83.44 102 ASN A C 1
ATOM 824 O O . ASN A 1 102 ? 7.997 4.997 -19.855 1.00 83.44 102 ASN A O 1
ATOM 828 N N . TRP A 1 103 ? 9.034 6.988 -20.026 1.00 83.94 103 TRP A N 1
ATOM 829 C CA . TRP A 1 103 ? 7.824 7.795 -20.214 1.00 83.94 103 TRP A CA 1
ATOM 830 C C . TRP A 1 103 ? 7.009 7.420 -21.453 1.00 83.94 103 TRP A C 1
ATOM 832 O O . TRP A 1 103 ? 5.853 7.806 -21.555 1.00 83.94 103 TRP A O 1
ATOM 842 N N . ARG A 1 104 ? 7.544 6.643 -22.401 1.00 84.00 104 ARG A N 1
ATOM 843 C CA . ARG A 1 104 ? 6.758 6.202 -23.567 1.00 84.00 104 ARG A CA 1
ATOM 844 C C . ARG A 1 104 ? 5.643 5.232 -23.178 1.00 84.00 104 ARG A C 1
ATOM 846 O O . ARG A 1 104 ? 4.683 5.083 -23.932 1.00 84.00 104 ARG A O 1
ATOM 853 N N . PHE A 1 105 ? 5.752 4.580 -22.021 1.00 81.12 105 PHE A N 1
ATOM 854 C CA . PHE A 1 105 ? 4.761 3.620 -21.562 1.00 81.12 105 PHE A CA 1
ATOM 855 C C . PHE A 1 105 ? 3.700 4.253 -20.664 1.00 81.12 105 PHE A C 1
ATOM 857 O O . PHE A 1 105 ? 3.976 5.030 -19.747 1.00 81.12 105 PHE A O 1
ATOM 864 N N . LEU A 1 106 ? 2.452 3.828 -20.876 1.00 83.50 106 LEU A N 1
ATOM 865 C CA . LEU A 1 106 ? 1.320 4.199 -20.025 1.00 83.50 106 LEU A CA 1
ATOM 866 C C . LEU A 1 106 ? 1.562 3.810 -18.557 1.00 83.50 106 LEU A C 1
ATOM 868 O O . LEU A 1 106 ? 1.155 4.525 -17.647 1.00 83.50 106 LEU A O 1
ATOM 872 N N . VAL A 1 107 ? 2.274 2.702 -18.331 1.00 82.50 107 VAL A N 1
ATOM 873 C CA . VAL A 1 107 ? 2.592 2.180 -16.999 1.00 82.50 107 VAL A CA 1
ATOM 874 C C . VAL A 1 107 ? 3.358 3.215 -16.164 1.00 82.50 107 VAL A C 1
ATOM 876 O O . VAL A 1 107 ? 3.011 3.400 -15.004 1.00 82.50 107 VAL A O 1
ATOM 879 N N . ALA A 1 108 ? 4.313 3.956 -16.741 1.00 83.81 108 ALA A N 1
ATOM 880 C CA . ALA A 1 108 ? 5.067 4.998 -16.032 1.00 83.81 108 ALA A CA 1
ATOM 881 C C . ALA A 1 108 ? 4.170 6.134 -15.514 1.00 83.81 108 ALA A C 1
ATOM 883 O O . ALA A 1 108 ? 4.270 6.541 -14.357 1.00 83.81 108 ALA A O 1
ATOM 884 N N . HIS A 1 109 ? 3.225 6.582 -16.339 1.00 87.31 109 HIS A N 1
ATOM 885 C CA . HIS A 1 109 ? 2.262 7.615 -15.962 1.00 87.31 109 HIS A CA 1
ATOM 886 C C . HIS A 1 109 ? 1.294 7.128 -14.881 1.00 87.31 109 HIS A C 1
ATOM 888 O O . HIS A 1 109 ? 1.059 7.827 -13.895 1.00 87.31 109 HIS A O 1
ATOM 894 N N . LEU A 1 110 ? 0.766 5.909 -15.035 1.00 86.62 110 LEU A N 1
ATOM 895 C CA . LEU A 1 110 ? -0.108 5.296 -14.035 1.00 86.62 110 LEU A CA 1
ATOM 896 C C . LEU A 1 110 ? 0.605 5.150 -12.686 1.00 86.62 110 LEU A C 1
ATOM 898 O O . LEU A 1 110 ? -0.005 5.406 -11.652 1.00 86.62 110 LEU A O 1
ATOM 902 N N . TRP A 1 111 ? 1.896 4.812 -12.689 1.00 85.25 111 TRP A N 1
ATOM 903 C CA . TRP A 1 111 ? 2.711 4.724 -11.479 1.00 85.25 111 TRP A CA 1
ATOM 904 C C . TRP A 1 111 ? 2.803 6.046 -10.724 1.00 85.25 111 TRP A C 1
ATOM 906 O O . TRP A 1 111 ? 2.539 6.074 -9.523 1.00 85.25 111 TRP A O 1
ATOM 916 N N . VAL A 1 112 ? 3.106 7.146 -11.415 1.00 87.44 112 VAL A N 1
ATOM 917 C CA . VAL A 1 112 ? 3.159 8.479 -10.792 1.00 87.44 112 VAL A CA 1
ATOM 918 C C . VAL A 1 112 ? 1.788 8.891 -10.253 1.00 87.44 112 VAL A C 1
ATOM 920 O O . VAL A 1 112 ? 1.691 9.409 -9.136 1.00 87.44 112 VAL A O 1
ATOM 923 N N . ILE A 1 113 ? 0.715 8.610 -11.002 1.00 89.25 113 ILE A N 1
ATOM 924 C CA . ILE A 1 113 ? -0.657 8.874 -10.551 1.00 89.25 113 ILE A CA 1
ATOM 925 C C . ILE A 1 113 ? -0.953 8.079 -9.277 1.00 89.25 113 ILE A C 1
ATOM 927 O O . ILE A 1 113 ? -1.443 8.661 -8.312 1.00 89.25 113 ILE A O 1
ATOM 931 N N . PHE A 1 114 ? -0.619 6.787 -9.227 1.00 86.25 114 PHE A N 1
ATOM 932 C CA . PHE A 1 114 ? -0.833 5.966 -8.035 1.00 86.25 114 PHE A CA 1
ATOM 933 C C . PHE A 1 114 ? -0.009 6.456 -6.845 1.00 86.25 114 PHE A C 1
ATOM 935 O O . PHE A 1 114 ? -0.573 6.653 -5.771 1.00 86.25 114 PHE A O 1
ATOM 942 N N . TYR A 1 115 ? 1.278 6.743 -7.035 1.00 85.62 115 TYR A N 1
ATOM 943 C CA . TYR A 1 115 ? 2.145 7.272 -5.979 1.00 85.62 115 TYR A CA 1
ATOM 944 C C . TYR A 1 115 ? 1.688 8.619 -5.420 1.00 85.62 115 TYR A C 1
ATOM 946 O O . TYR A 1 115 ? 1.969 8.921 -4.263 1.00 85.62 115 TYR A O 1
ATOM 954 N N . THR A 1 116 ? 0.965 9.410 -6.210 1.00 88.12 116 THR A N 1
ATOM 955 C CA . THR A 1 116 ? 0.418 10.701 -5.776 1.00 88.12 116 THR A CA 1
ATOM 956 C C . THR A 1 116 ? -0.960 10.539 -5.134 1.00 88.12 116 THR A C 1
ATOM 958 O O . THR A 1 116 ? -1.229 11.076 -4.061 1.00 88.12 116 THR A O 1
ATOM 961 N N . TYR A 1 117 ? -1.849 9.773 -5.767 1.00 89.31 117 TYR A N 1
ATOM 962 C CA . TYR A 1 117 ? -3.236 9.622 -5.332 1.00 89.31 117 TYR A CA 1
ATOM 963 C C . TYR A 1 117 ? -3.370 8.768 -4.071 1.00 89.31 117 TYR A C 1
ATOM 965 O O . T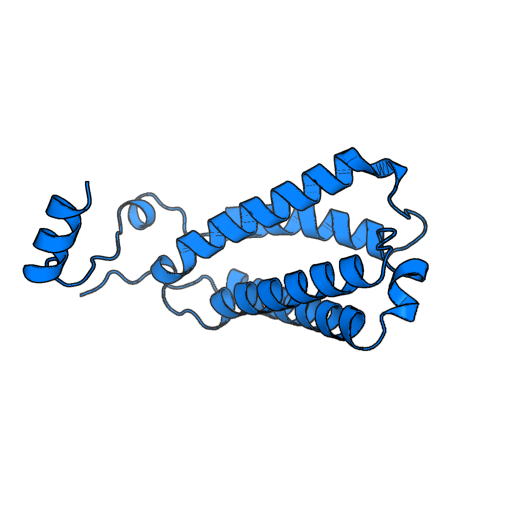YR A 1 117 ? -4.256 8.998 -3.244 1.00 89.31 117 TYR A O 1
ATOM 973 N N . GLU A 1 118 ? -2.492 7.783 -3.900 1.00 86.94 118 GLU A N 1
ATOM 974 C CA . GLU A 1 118 ? -2.518 6.881 -2.759 1.00 86.94 118 GLU A CA 1
ATOM 975 C C . GLU A 1 118 ? -2.310 7.595 -1.410 1.00 86.94 118 GLU A C 1
ATOM 977 O O . GLU A 1 118 ? -3.215 7.510 -0.575 1.00 86.94 118 GLU A O 1
ATOM 982 N N . PRO A 1 119 ? -1.214 8.346 -1.173 1.00 86.38 119 PRO A N 1
ATOM 983 C CA . PRO A 1 119 ? -1.014 9.053 0.092 1.00 86.38 119 PRO A CA 1
ATOM 984 C C . PRO A 1 119 ? -2.115 10.086 0.354 1.00 86.38 119 PRO A C 1
ATOM 986 O O . PRO A 1 119 ? -2.559 10.229 1.492 1.00 86.38 119 PRO A O 1
ATOM 989 N N . VAL A 1 120 ? -2.617 10.749 -0.693 1.00 89.00 120 VAL A N 1
ATOM 990 C CA . VAL A 1 120 ? -3.755 11.676 -0.602 1.00 89.00 120 VAL A CA 1
ATOM 991 C C . VAL A 1 120 ? -4.993 10.942 -0.085 1.00 89.00 120 VAL A C 1
ATOM 993 O O . VAL A 1 120 ? -5.538 11.300 0.959 1.00 89.00 120 VAL A O 1
ATOM 996 N N . THR A 1 121 ? -5.404 9.865 -0.755 1.00 86.81 121 THR A N 1
ATOM 997 C CA . THR A 1 121 ? -6.583 9.074 -0.367 1.00 86.81 121 THR A CA 1
ATOM 998 C C . THR A 1 121 ? -6.456 8.563 1.060 1.00 86.81 121 THR A C 1
ATOM 1000 O O . THR A 1 121 ? -7.403 8.637 1.842 1.00 86.81 121 THR A O 1
ATOM 1003 N N . MET A 1 122 ? -5.272 8.082 1.425 1.00 84.69 122 MET A N 1
ATOM 1004 C CA . MET A 1 122 ? -4.965 7.612 2.766 1.00 84.69 122 MET A CA 1
ATOM 1005 C C . MET A 1 122 ? -5.152 8.711 3.816 1.00 84.69 122 MET A C 1
ATOM 1007 O O . MET A 1 122 ? -5.885 8.497 4.782 1.00 84.69 122 MET A O 1
ATOM 1011 N N . ILE A 1 123 ? -4.547 9.885 3.628 1.00 89.00 123 ILE A N 1
ATOM 1012 C CA . ILE A 1 123 ? -4.644 10.995 4.586 1.00 89.00 123 ILE A CA 1
ATOM 1013 C C . ILE A 1 123 ? -6.099 11.443 4.764 1.00 89.00 123 ILE A C 1
ATOM 1015 O O . ILE A 1 123 ? -6.551 11.591 5.898 1.00 89.00 123 ILE A O 1
ATOM 1019 N N . PHE A 1 124 ? -6.844 11.608 3.667 1.00 88.81 124 PHE A N 1
ATOM 1020 C CA . PHE A 1 124 ? -8.217 12.122 3.715 1.00 88.81 124 PHE A CA 1
ATOM 1021 C C . PHE A 1 124 ? -9.250 11.104 4.207 1.00 88.81 124 PHE A C 1
ATOM 1023 O O . PHE A 1 124 ? -10.298 11.497 4.714 1.00 88.81 124 PHE A O 1
ATOM 1030 N N . THR A 1 125 ? -8.982 9.803 4.074 1.00 86.88 125 THR A N 1
ATOM 1031 C CA . THR A 1 125 ? -9.908 8.762 4.549 1.00 86.88 125 THR A CA 1
ATOM 1032 C C . THR A 1 125 ? -9.572 8.250 5.945 1.00 86.88 125 THR A C 1
ATOM 1034 O O . THR A 1 125 ? -10.419 7.605 6.562 1.00 86.88 125 THR A O 1
ATOM 1037 N N . ALA A 1 126 ? -8.372 8.520 6.466 1.00 86.94 126 ALA A N 1
ATOM 1038 C CA . ALA A 1 126 ? -7.954 8.023 7.768 1.00 86.94 126 ALA A CA 1
ATOM 1039 C C . ALA A 1 126 ? -8.763 8.667 8.908 1.00 86.94 126 ALA A C 1
ATOM 1041 O O . ALA A 1 126 ? -8.921 9.889 8.948 1.00 86.94 126 ALA A O 1
ATOM 1042 N N . PRO A 1 127 ? -9.227 7.881 9.897 1.00 85.50 127 PRO A N 1
ATOM 1043 C CA . PRO A 1 127 ? -9.896 8.419 11.076 1.00 85.50 127 PRO A CA 1
ATOM 1044 C C . PRO A 1 127 ? -8.856 9.075 12.005 1.00 85.50 127 PRO A C 1
ATOM 1046 O O . PRO A 1 127 ? -8.374 8.464 12.958 1.00 85.50 127 PRO A O 1
ATOM 1049 N N . MET A 1 128 ? -8.471 10.318 11.693 1.00 80.44 128 MET A N 1
ATOM 1050 C CA . MET A 1 128 ? -7.403 11.071 12.374 1.00 80.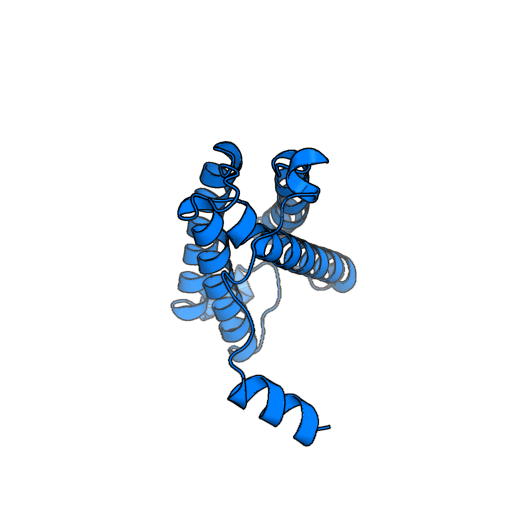44 128 MET A CA 1
ATOM 1051 C C . MET A 1 128 ? -7.884 12.050 13.459 1.00 80.44 128 MET A C 1
ATOM 1053 O O . MET A 1 128 ? -7.073 12.851 13.929 1.00 80.44 128 MET A O 1
ATOM 1057 N N . GLY A 1 129 ? -9.160 12.002 13.856 1.00 84.56 129 GLY A N 1
ATOM 1058 C CA . GLY A 1 129 ? -9.713 12.886 14.891 1.00 84.56 129 GLY A CA 1
ATOM 1059 C C . GLY A 1 129 ? -8.939 12.809 16.212 1.00 84.56 129 GLY A C 1
ATOM 1060 O O . GLY A 1 129 ? -8.375 11.760 16.541 1.00 84.56 129 GLY A O 1
ATOM 1061 N N . GLU A 1 130 ? -8.903 13.908 16.974 1.00 80.88 130 GLU A N 1
ATOM 1062 C CA . GLU A 1 130 ? -8.185 13.960 18.260 1.00 80.88 130 GLU A CA 1
ATOM 1063 C C . GLU A 1 130 ? -8.604 12.831 19.204 1.00 80.88 130 GLU A C 1
ATOM 1065 O O . GLU A 1 130 ? -7.750 12.202 19.832 1.00 80.88 130 GLU A O 1
ATOM 1070 N N . ASP A 1 131 ? -9.899 12.522 19.229 1.00 83.88 131 ASP A N 1
ATOM 1071 C CA . ASP A 1 131 ? -10.468 11.453 20.045 1.00 83.88 131 ASP A CA 1
ATOM 1072 C C . ASP A 1 131 ? -9.835 10.098 19.711 1.00 83.88 131 ASP A C 1
ATOM 1074 O O . ASP A 1 131 ? -9.466 9.344 20.606 1.00 83.88 131 ASP A O 1
ATOM 1078 N N . VAL A 1 132 ? -9.616 9.815 18.422 1.00 83.12 132 VAL A N 1
ATOM 1079 C CA . VAL A 1 132 ? -8.986 8.574 17.945 1.00 83.12 132 VAL A CA 1
ATOM 1080 C C . VAL A 1 132 ? -7.489 8.555 18.246 1.00 83.12 132 VAL A C 1
ATOM 1082 O O . VAL A 1 132 ? -6.952 7.504 18.598 1.00 83.12 132 VAL A O 1
ATOM 1085 N N . ARG A 1 133 ? -6.803 9.702 18.145 1.00 80.81 133 ARG A N 1
ATOM 1086 C CA . ARG A 1 133 ? -5.361 9.809 18.438 1.00 80.81 133 ARG A CA 1
ATOM 1087 C C . ARG A 1 133 ? -5.043 9.548 19.908 1.00 80.81 133 ARG A C 1
ATOM 1089 O O . ARG A 1 133 ? -3.992 8.988 20.208 1.00 80.81 133 ARG A O 1
ATOM 1096 N N . ARG A 1 134 ? -5.942 9.925 20.821 1.00 83.31 134 ARG A N 1
ATOM 1097 C CA . ARG A 1 134 ? -5.780 9.673 22.263 1.00 83.31 134 ARG A CA 1
ATOM 1098 C C . ARG A 1 134 ? -5.972 8.195 22.626 1.00 83.31 134 ARG A C 1
ATOM 1100 O O . ARG A 1 134 ? -5.474 7.756 23.664 1.00 83.31 134 ARG A O 1
ATOM 1107 N N . LEU A 1 135 ? -6.631 7.401 21.776 1.00 85.12 135 LEU A N 1
ATOM 1108 C CA . LEU A 1 135 ? -6.820 5.969 22.007 1.00 85.12 135 LEU A CA 1
ATOM 1109 C C . LEU A 1 135 ? -5.524 5.188 21.767 1.00 85.12 135 LEU A C 1
ATOM 1111 O O . LEU A 1 135 ? -4.896 5.254 20.708 1.00 85.12 135 LEU A O 1
ATOM 1115 N N . HIS A 1 136 ? -5.151 4.370 22.746 1.00 80.31 136 HIS A N 1
ATOM 1116 C CA . HIS A 1 136 ? -3.988 3.494 22.671 1.00 80.31 136 HIS A CA 1
ATOM 1117 C C . HIS A 1 136 ? -4.393 2.065 23.018 1.00 80.31 136 HIS A C 1
ATOM 1119 O O . HIS A 1 136 ? -5.169 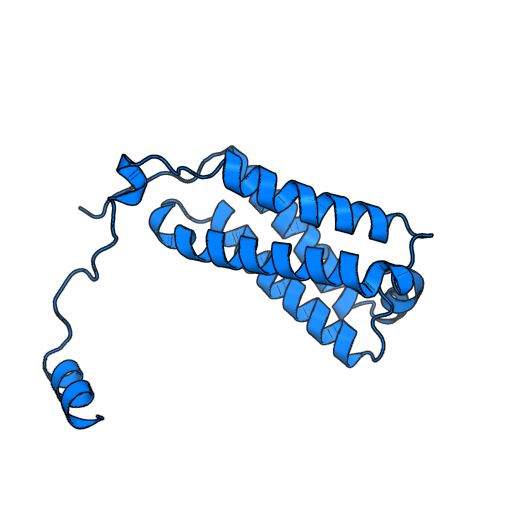1.829 23.944 1.00 80.31 136 HIS A O 1
ATOM 1125 N N . LEU A 1 137 ? -3.869 1.105 22.253 1.00 81.06 137 LEU A N 1
ATOM 1126 C CA . LEU A 1 137 ? -3.976 -0.305 22.601 1.00 81.06 137 LEU A CA 1
ATOM 1127 C C . LEU A 1 137 ? -3.044 -0.570 23.781 1.00 81.06 137 LEU A C 1
ATOM 1129 O O . LEU A 1 137 ? -1.870 -0.205 23.741 1.00 81.06 137 LEU A O 1
ATOM 1133 N N . THR A 1 138 ? -3.571 -1.193 24.827 1.00 79.25 138 THR A N 1
ATOM 1134 C CA . THR A 1 138 ? -2.775 -1.636 25.969 1.00 79.25 138 THR A CA 1
ATOM 1135 C C . THR A 1 138 ? -2.376 -3.095 25.772 1.00 79.25 138 THR A C 1
ATOM 1137 O O . THR A 1 138 ? -3.135 -3.887 25.212 1.00 79.25 138 THR A O 1
ATOM 1140 N N . SER A 1 139 ? -1.190 -3.470 26.257 1.00 74.06 139 SER A N 1
ATOM 1141 C CA . SER A 1 139 ? -0.655 -4.840 26.192 1.00 74.06 139 SER A CA 1
ATOM 1142 C C . SER A 1 139 ? -1.470 -5.867 26.993 1.00 74.06 139 SER A C 1
ATOM 1144 O O . SER A 1 139 ? -1.145 -7.048 26.977 1.00 74.06 139 SER A O 1
ATOM 1146 N N . GLY A 1 140 ? -2.516 -5.435 27.707 1.00 73.81 140 GLY A N 1
ATOM 1147 C CA . GLY A 1 140 ? -3.392 -6.304 28.493 1.00 73.81 140 GLY A CA 1
ATOM 1148 C C . GLY A 1 140 ? -2.807 -6.771 29.829 1.00 73.81 140 GLY A C 1
ATOM 1149 O O . GLY A 1 140 ? -3.467 -7.529 30.530 1.00 73.81 140 GLY A O 1
ATOM 1150 N N . GLY A 1 141 ? -1.608 -6.319 30.210 1.00 79.75 141 GLY A N 1
ATOM 1151 C CA . GLY A 1 141 ? -0.975 -6.695 31.473 1.00 79.75 141 GLY A CA 1
ATOM 1152 C C . GLY A 1 141 ? 0.498 -6.283 31.570 1.00 79.75 141 GLY A C 1
ATOM 1153 O O . GLY A 1 141 ? 1.066 -5.778 30.593 1.00 79.75 141 GLY A O 1
ATOM 1154 N N . PRO A 1 142 ? 1.116 -6.469 32.751 1.00 84.69 142 PRO A N 1
ATOM 1155 C CA . PRO A 1 142 ? 2.526 -6.170 32.968 1.00 84.69 142 PRO A CA 1
ATOM 1156 C C . PRO A 1 142 ? 3.437 -7.128 32.188 1.00 84.69 142 PRO A C 1
ATOM 1158 O O . PRO A 1 142 ? 3.074 -8.269 31.904 1.00 84.69 142 PRO A O 1
ATOM 1161 N N . ILE A 1 143 ? 4.655 -6.669 31.886 1.00 85.81 143 ILE A N 1
ATOM 1162 C CA . ILE A 1 143 ? 5.721 -7.523 31.347 1.00 85.81 143 ILE A CA 1
ATOM 1163 C C . ILE A 1 143 ? 5.987 -8.658 32.343 1.00 85.81 143 ILE A C 1
ATOM 1165 O O . ILE A 1 143 ? 6.069 -8.420 33.551 1.00 85.81 143 ILE A O 1
ATOM 1169 N N . LEU A 1 144 ? 6.153 -9.882 31.835 1.00 88.69 144 LEU A N 1
ATOM 1170 C CA . LEU A 1 144 ? 6.476 -11.044 32.660 1.00 88.69 144 LEU A CA 1
ATOM 1171 C C . LEU A 1 144 ? 7.719 -10.757 33.529 1.00 88.69 144 LEU A C 1
ATOM 1173 O O . LEU A 1 144 ? 8.737 -10.301 32.999 1.00 88.69 144 LEU A O 1
ATOM 1177 N N . PRO A 1 145 ? 7.684 -11.038 34.847 1.00 87.75 145 PRO A N 1
ATOM 1178 C CA . PRO A 1 145 ? 8.751 -10.633 35.765 1.00 87.75 145 PRO A CA 1
ATOM 1179 C C . PRO A 1 145 ? 10.147 -11.140 35.380 1.00 87.75 145 PRO A C 1
ATOM 1181 O O . PRO A 1 145 ? 11.133 -10.428 35.557 1.00 87.75 145 PRO A O 1
ATOM 1184 N N . TRP A 1 146 ? 10.238 -12.352 34.825 1.00 89.50 146 TRP A N 1
ATOM 1185 C CA . TRP A 1 146 ? 11.505 -12.939 34.379 1.00 89.50 146 TRP A CA 1
ATOM 1186 C C . TRP A 1 146 ? 12.073 -12.217 33.151 1.00 89.50 146 TRP A C 1
ATOM 1188 O O . TRP A 1 146 ? 13.270 -11.949 33.095 1.00 89.50 146 TRP A O 1
ATOM 1198 N N . PHE A 1 147 ? 11.213 -11.830 32.207 1.00 87.69 147 PHE A N 1
ATOM 1199 C CA . PHE A 1 147 ? 11.625 -11.126 30.998 1.00 87.69 147 PHE A CA 1
ATOM 1200 C C . PHE A 1 147 ? 12.071 -9.698 31.321 1.00 87.69 147 PHE A C 1
ATOM 1202 O O . PHE A 1 147 ? 13.066 -9.214 30.789 1.00 87.69 147 PHE A O 1
ATOM 1209 N N . ARG A 1 148 ? 11.407 -9.047 32.287 1.00 86.56 148 ARG A N 1
ATOM 1210 C CA . ARG A 1 148 ? 11.859 -7.757 32.825 1.00 86.56 148 ARG A CA 1
ATOM 1211 C C . ARG A 1 148 ? 13.265 -7.854 33.423 1.00 86.56 148 ARG A C 1
ATOM 1213 O O . ARG A 1 148 ? 14.074 -6.964 33.191 1.00 86.56 148 ARG A O 1
ATOM 1220 N N . ARG A 1 149 ? 13.561 -8.917 34.184 1.00 88.25 149 ARG A N 1
ATOM 1221 C CA . ARG A 1 149 ? 14.910 -9.151 34.729 1.00 88.25 149 ARG A CA 1
ATOM 1222 C C . ARG A 1 149 ? 15.929 -9.334 33.610 1.00 88.25 149 ARG A C 1
ATOM 1224 O O . ARG A 1 149 ? 16.940 -8.652 33.636 1.00 88.25 149 ARG A O 1
ATOM 1231 N N . PHE A 1 150 ? 15.630 -10.164 32.612 1.00 90.62 150 PHE A N 1
ATOM 1232 C CA . PHE A 1 150 ? 16.495 -10.345 31.443 1.00 90.62 150 PHE A CA 1
ATOM 1233 C C . PHE A 1 150 ? 16.864 -9.009 30.772 1.00 90.62 150 PHE A C 1
ATOM 1235 O O . PHE A 1 150 ? 18.043 -8.744 30.572 1.00 90.62 150 PHE A O 1
ATOM 1242 N N . LEU A 1 151 ? 15.886 -8.132 30.515 1.00 87.31 151 LEU A N 1
ATOM 1243 C CA . LEU A 1 151 ? 16.134 -6.817 29.904 1.00 87.31 151 LEU A CA 1
ATOM 1244 C C . LEU A 1 151 ? 17.012 -5.894 30.764 1.00 87.31 151 LEU A C 1
ATOM 1246 O O . LEU A 1 151 ? 17.787 -5.125 30.215 1.00 87.31 151 LEU A O 1
ATOM 1250 N N . MET A 1 152 ? 16.895 -5.957 32.095 1.00 85.56 152 MET A N 1
ATOM 1251 C CA . MET A 1 152 ? 17.704 -5.133 33.006 1.00 85.56 152 MET A CA 1
ATOM 1252 C C . MET A 1 152 ? 19.147 -5.634 33.158 1.00 85.56 152 MET A C 1
ATOM 1254 O O . MET A 1 152 ? 19.995 -4.857 33.571 1.00 85.56 152 MET A O 1
ATOM 1258 N N . PHE A 1 153 ? 19.421 -6.908 32.856 1.00 79.12 153 PHE A N 1
ATOM 1259 C CA . PHE A 1 153 ? 20.767 -7.497 32.917 1.00 79.12 153 PHE A CA 1
ATOM 1260 C C . PHE A 1 153 ? 21.469 -7.569 31.551 1.00 79.12 153 PHE A C 1
ATOM 1262 O O . PHE A 1 153 ? 22.644 -7.915 31.496 1.00 79.12 153 PHE A O 1
ATOM 1269 N N . ALA A 1 154 ? 20.755 -7.291 30.456 1.00 60.00 154 ALA A N 1
ATOM 1270 C CA . ALA A 1 154 ? 21.286 -7.302 29.092 1.00 60.00 154 ALA A CA 1
ATOM 1271 C C . ALA A 1 154 ? 21.771 -5.917 28.604 1.00 60.00 154 ALA A C 1
ATOM 1273 O O . ALA A 1 154 ? 22.133 -5.785 27.435 1.00 60.00 154 ALA A O 1
ATOM 1274 N N . VAL A 1 155 ? 21.762 -4.907 29.482 1.00 50.66 155 VAL A N 1
ATOM 1275 C CA . VAL A 1 155 ? 22.298 -3.548 29.273 1.00 50.66 155 VAL A CA 1
ATOM 1276 C C . VAL A 1 155 ? 23.446 -3.334 30.246 1.00 50.66 155 VAL A C 1
ATOM 1278 O O . VAL A 1 155 ? 24.470 -2.769 29.812 1.00 50.66 155 VAL A O 1
#

Sequence (155 aa):
MQPFVPVPRAMRGWGAIGALIAAIFAVWMFLFPSLVPSHFAWVAEPRLAQAFIGAGYVFRTAFFLQFVLARNWLNIRWTFWGNLAFTGTLLLATLWHADEMNWRFLVAHLWVIFYTYEPVTMIFTAPMGEDVRRLHLTSGGPILPWFRRFLMFAV